Protein AF-A0A931SLK3-F1 (afdb_monomer_lite)

Foldseek 3Di:
DPPDDDFFEEEEEEFADDFLDDDQQAHVLQTHQQCQCNPVCVVVPPPGDGDHDWPVVSVVVCVPDPGHYDYHTHHHPVRLLCVLQVDAGQEYEYEDALRRLSRLVVSVVSCCVRHVNHDYHYDYNNVPDPPSVVD

Radius of gyration: 16.29 Å; chains: 1; bounding box: 44×26×53 Å

Structure (mmCIF, N/CA/C/O backbone):
data_AF-A0A931SLK3-F1
#
_entry.id   AF-A0A931SLK3-F1
#
loop_
_atom_site.group_PDB
_atom_site.id
_atom_site.type_symbol
_atom_site.label_atom_id
_atom_site.label_alt_id
_atom_site.label_comp_id
_atom_site.label_asym_id
_atom_site.label_entity_id
_atom_site.label_seq_id
_atom_site.pdbx_PDB_ins_code
_atom_site.Cartn_x
_atom_site.Cartn_y
_atom_site.Cartn_z
_atom_site.occupancy
_atom_site.B_iso_or_equiv
_atom_site.auth_seq_id
_atom_site.auth_comp_id
_atom_site.auth_asym_id
_atom_site.auth_atom_id
_atom_site.pdbx_PDB_model_num
ATOM 1 N N . MET A 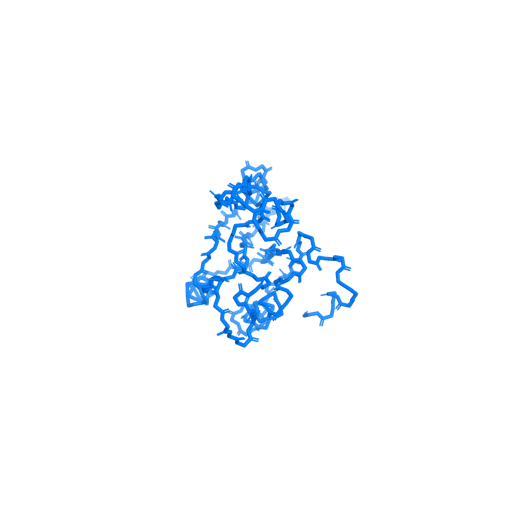1 1 ? -29.003 -13.888 26.289 1.00 44.59 1 MET A N 1
ATOM 2 C CA . MET A 1 1 ? -28.919 -12.611 25.549 1.00 44.59 1 MET A CA 1
ATOM 3 C C . MET A 1 1 ? -27.584 -12.607 24.811 1.00 44.59 1 MET A C 1
ATOM 5 O O . MET A 1 1 ? -26.558 -12.424 25.450 1.00 44.59 1 MET A O 1
ATOM 9 N N . MET A 1 2 ? -27.556 -12.950 23.519 1.00 50.75 2 MET A N 1
ATOM 10 C CA . MET A 1 2 ? -26.319 -12.870 22.728 1.00 50.75 2 MET A CA 1
ATOM 11 C C . MET A 1 2 ? -25.969 -11.390 22.562 1.00 50.75 2 MET A C 1
ATOM 13 O O . MET A 1 2 ? -26.717 -10.652 21.926 1.00 50.75 2 MET A O 1
ATOM 17 N N . GLY A 1 3 ? -24.890 -10.945 23.211 1.00 54.38 3 GLY A N 1
ATOM 18 C CA . GLY A 1 3 ? -24.393 -9.578 23.078 1.00 54.38 3 GLY A CA 1
ATOM 19 C C . GLY A 1 3 ? -24.082 -9.267 21.615 1.00 54.38 3 GLY A C 1
ATOM 20 O O . GLY A 1 3 ? -23.571 -10.122 20.891 1.00 54.38 3 GLY A O 1
ATOM 21 N N . ALA A 1 4 ? -24.421 -8.060 21.164 1.00 66.50 4 ALA A N 1
ATOM 22 C CA . ALA A 1 4 ? -24.140 -7.628 19.802 1.00 66.50 4 ALA A CA 1
ATOM 23 C C . ALA A 1 4 ? -22.632 -7.743 19.513 1.00 66.50 4 ALA A C 1
ATOM 25 O O . ALA A 1 4 ? -21.810 -7.130 20.196 1.00 66.50 4 ALA A O 1
ATOM 26 N N . VAL A 1 5 ? -22.260 -8.533 18.503 1.00 73.75 5 VAL A N 1
ATOM 27 C CA . VAL A 1 5 ? -20.864 -8.664 18.072 1.00 73.75 5 VAL A CA 1
ATOM 28 C C . VAL A 1 5 ? -20.424 -7.331 17.468 1.00 73.75 5 VAL A C 1
ATOM 30 O O . VAL A 1 5 ? -20.957 -6.896 16.443 1.00 73.75 5 VAL A O 1
ATOM 33 N N . ARG A 1 6 ? -19.454 -6.659 18.101 1.00 85.88 6 ARG A N 1
ATOM 34 C CA . ARG A 1 6 ? -18.869 -5.419 17.571 1.00 85.88 6 ARG A CA 1
ATOM 35 C C . ARG A 1 6 ? -18.206 -5.711 16.224 1.00 85.88 6 ARG A C 1
ATOM 37 O O . ARG A 1 6 ? -17.315 -6.556 16.139 1.00 85.88 6 ARG A O 1
ATOM 44 N N . LYS A 1 7 ? -18.604 -4.981 15.178 1.00 88.75 7 LYS A N 1
ATOM 45 C CA . LYS A 1 7 ? -17.933 -5.045 13.873 1.00 88.75 7 LYS A CA 1
ATOM 46 C C . LYS A 1 7 ? -16.542 -4.411 13.962 1.00 88.75 7 LYS A C 1
ATOM 48 O O . LYS A 1 7 ? -16.398 -3.317 1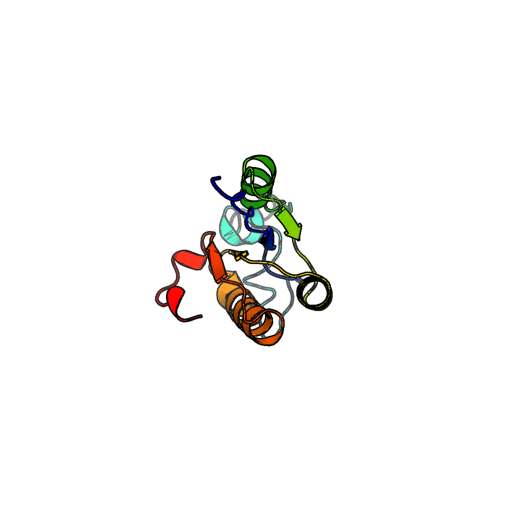4.507 1.00 88.75 7 LYS A O 1
ATOM 53 N N . GLN A 1 8 ? -15.547 -5.095 13.403 1.00 95.75 8 GLN A N 1
ATOM 54 C CA . GLN A 1 8 ? -14.168 -4.609 13.315 1.00 95.75 8 GLN A CA 1
ATOM 55 C C . GLN A 1 8 ? -14.100 -3.372 12.406 1.00 95.75 8 GLN A C 1
ATOM 57 O O . GLN A 1 8 ? -14.758 -3.343 11.366 1.00 95.75 8 GLN A O 1
ATOM 62 N N . ARG A 1 9 ? -13.318 -2.357 12.782 1.00 98.06 9 ARG A N 1
ATOM 63 C CA . ARG A 1 9 ? -13.054 -1.162 11.967 1.00 98.06 9 ARG A CA 1
ATOM 64 C C . ARG A 1 9 ? -11.789 -1.364 11.144 1.00 98.06 9 ARG A C 1
ATOM 66 O O . ARG A 1 9 ? -10.739 -1.683 11.702 1.00 98.06 9 ARG A O 1
ATOM 73 N N . VAL A 1 10 ? -11.874 -1.131 9.837 1.00 98.62 10 VAL A N 1
ATOM 74 C CA . VAL A 1 10 ? -10.789 -1.428 8.891 1.00 98.62 10 VAL A CA 1
ATOM 75 C C . VAL A 1 10 ? -10.279 -0.156 8.218 1.00 98.62 10 VAL A C 1
ATOM 77 O O . VAL A 1 10 ? -11.045 0.578 7.602 1.00 98.62 10 VAL A O 1
ATOM 80 N N . LEU A 1 11 ? -8.974 0.084 8.276 1.00 98.81 11 LEU A N 1
ATOM 81 C CA . LEU A 1 11 ? -8.301 1.043 7.405 1.00 98.81 11 LEU A CA 1
ATOM 82 C C . LEU A 1 11 ? -7.733 0.292 6.203 1.00 98.81 11 LEU A C 1
ATOM 84 O O . LEU A 1 11 ? -6.942 -0.627 6.377 1.00 98.81 11 LEU A O 1
ATOM 88 N N . LEU A 1 12 ? -8.108 0.684 4.992 1.00 98.81 12 LEU A N 1
ATOM 89 C CA . LEU A 1 12 ? -7.521 0.198 3.748 1.00 98.81 12 LEU A CA 1
ATOM 90 C C . LEU A 1 12 ? -6.669 1.313 3.153 1.00 98.81 12 LEU A C 1
ATOM 92 O O . LEU A 1 12 ? -7.133 2.441 3.012 1.00 98.81 12 LEU A O 1
ATOM 96 N N . THR A 1 13 ? -5.425 1.025 2.793 1.00 98.75 13 THR A N 1
ATOM 97 C CA . THR A 1 13 ? -4.521 2.031 2.235 1.00 98.75 13 THR A CA 1
ATOM 98 C C . THR A 1 13 ? -3.624 1.439 1.163 1.00 98.75 13 THR A C 1
ATOM 100 O O . THR A 1 13 ? -3.129 0.317 1.284 1.00 98.75 13 THR A O 1
ATOM 103 N N . SER A 1 14 ? -3.376 2.203 0.104 1.00 97.75 14 SER A N 1
ATOM 104 C CA . SER A 1 14 ? -2.207 1.944 -0.736 1.00 97.75 14 SER A CA 1
ATOM 105 C C . SER A 1 14 ? -0.950 2.440 -0.020 1.00 97.75 14 SER A C 1
ATOM 107 O O . SER A 1 14 ? -1.037 3.117 1.010 1.00 97.75 14 SER A O 1
ATOM 109 N N . VAL A 1 15 ? 0.227 2.187 -0.589 1.00 96.31 15 VAL A N 1
ATOM 110 C CA . VAL A 1 15 ? 1.450 2.822 -0.082 1.00 96.31 15 VAL A CA 1
ATOM 111 C C . VAL A 1 15 ? 1.431 4.346 -0.237 1.00 96.31 15 VAL A C 1
ATOM 113 O O . VAL A 1 15 ? 0.761 4.879 -1.129 1.00 96.31 15 VAL A O 1
ATOM 116 N N . PHE A 1 16 ? 2.180 5.047 0.620 1.00 96.38 16 PHE A N 1
ATOM 117 C CA . PHE A 1 16 ? 2.266 6.505 0.581 1.00 96.38 16 PHE A CA 1
ATOM 118 C C . PHE A 1 16 ? 3.050 7.040 -0.631 1.00 96.38 16 PHE A C 1
ATOM 120 O O . PHE A 1 16 ? 3.980 6.403 -1.130 1.00 96.38 16 PHE A O 1
ATOM 127 N N . GLY A 1 17 ? 2.718 8.251 -1.076 1.00 92.88 17 GLY A N 1
ATOM 128 C CA . GLY A 1 17 ? 3.554 9.079 -1.952 1.00 92.88 17 GLY A CA 1
ATOM 129 C C . GLY A 1 17 ? 4.582 9.918 -1.169 1.00 92.88 17 GLY A C 1
ATOM 130 O O . GLY A 1 17 ? 4.522 9.960 0.060 1.00 92.88 17 GLY A O 1
ATOM 131 N N . PRO A 1 18 ? 5.504 10.627 -1.844 1.00 91.38 18 PRO A N 1
ATOM 132 C CA . PRO A 1 18 ? 5.567 10.854 -3.290 1.00 91.38 18 PRO A CA 1
ATOM 133 C C . PRO A 1 18 ? 6.074 9.639 -4.076 1.00 91.38 18 PRO A C 1
ATOM 135 O O . PRO A 1 18 ? 6.716 8.749 -3.528 1.00 91.38 18 PRO A O 1
ATOM 138 N N . PHE A 1 19 ? 5.769 9.593 -5.369 1.00 89.31 19 PHE A N 1
ATOM 139 C CA . PHE A 1 19 ? 6.225 8.561 -6.307 1.00 89.31 19 PHE A CA 1
ATOM 140 C C . PHE A 1 19 ? 7.126 9.188 -7.369 1.00 89.31 19 PHE A C 1
ATOM 142 O O . PHE A 1 19 ? 7.059 10.395 -7.593 1.00 89.31 19 PHE A O 1
ATOM 149 N N . GLY A 1 20 ? 7.957 8.388 -8.036 1.00 87.31 20 GLY A N 1
ATOM 150 C CA . GLY A 1 20 ? 8.885 8.916 -9.040 1.00 87.31 20 GLY A CA 1
ATOM 151 C C . GLY A 1 20 ? 9.981 9.814 -8.445 1.00 87.31 20 GLY A C 1
ATOM 152 O O . GLY A 1 20 ? 10.484 10.704 -9.130 1.00 87.31 20 GLY A O 1
ATOM 153 N N . ARG A 1 21 ? 10.341 9.592 -7.175 1.00 87.00 21 ARG A N 1
ATOM 154 C CA . ARG A 1 21 ? 11.375 10.325 -6.438 1.00 87.00 21 ARG A CA 1
ATOM 155 C C . ARG A 1 21 ? 12.384 9.339 -5.854 1.00 87.00 21 ARG A C 1
ATOM 157 O O . ARG A 1 21 ? 11.990 8.252 -5.440 1.00 87.00 21 ARG A O 1
ATOM 164 N N . ASP A 1 22 ? 13.655 9.728 -5.840 1.00 89.06 22 ASP A N 1
ATOM 165 C CA . ASP A 1 22 ? 14.680 9.034 -5.063 1.00 89.06 22 ASP A CA 1
ATOM 166 C C . ASP A 1 22 ? 14.589 9.482 -3.598 1.00 89.06 22 ASP A C 1
ATOM 168 O O . ASP A 1 22 ? 14.701 10.674 -3.288 1.00 89.06 22 ASP A O 1
ATOM 172 N N . ASP A 1 23 ? 14.297 8.529 -2.715 1.00 88.31 23 ASP A N 1
ATOM 173 C CA . ASP A 1 23 ? 14.170 8.712 -1.272 1.00 88.31 23 ASP A CA 1
ATOM 174 C C . ASP A 1 23 ? 14.558 7.424 -0.516 1.00 88.31 23 ASP A C 1
ATOM 176 O O . ASP A 1 23 ? 15.017 6.446 -1.104 1.00 88.31 23 ASP A O 1
ATOM 180 N N . GLU A 1 24 ? 14.402 7.419 0.808 1.00 89.19 24 GLU A N 1
ATOM 181 C CA . GLU A 1 24 ? 14.727 6.265 1.661 1.00 89.19 24 GLU A CA 1
ATOM 182 C C . GLU A 1 24 ? 13.883 5.012 1.339 1.00 89.19 24 GLU A C 1
ATOM 184 O O . GLU A 1 24 ? 14.273 3.883 1.646 1.00 89.19 24 GLU A O 1
ATOM 189 N N . PHE A 1 25 ? 12.720 5.189 0.710 1.00 88.19 25 PHE A N 1
ATOM 190 C CA . PHE A 1 25 ? 11.711 4.147 0.532 1.00 88.19 25 PHE A CA 1
ATOM 191 C C . PHE A 1 25 ? 11.523 3.723 -0.929 1.00 88.19 25 PHE A C 1
ATOM 193 O O . PHE A 1 25 ? 10.723 2.821 -1.206 1.00 88.19 25 PHE A O 1
ATOM 200 N N . GLY A 1 26 ? 12.235 4.342 -1.871 1.00 82.81 26 GLY A N 1
ATOM 201 C CA . GLY A 1 26 ? 12.176 3.999 -3.282 1.00 82.81 26 GLY A CA 1
ATOM 202 C C . GLY A 1 26 ? 13.048 4.875 -4.175 1.00 82.81 26 GLY A C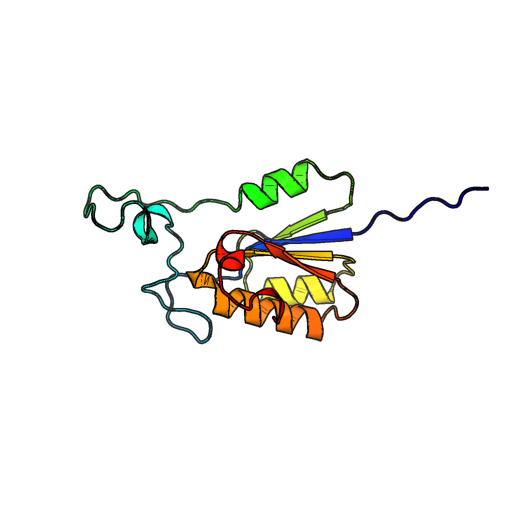 1
ATOM 203 O O . GLY A 1 26 ? 13.738 5.789 -3.739 1.00 82.81 26 GLY A O 1
ATOM 204 N N . SER A 1 27 ? 12.998 4.570 -5.470 1.00 82.56 27 SER A N 1
ATOM 205 C CA . SER A 1 27 ? 13.680 5.341 -6.506 1.00 82.56 27 SER A CA 1
ATOM 206 C C . SER A 1 27 ? 12.701 5.811 -7.572 1.00 82.56 27 SER A C 1
ATOM 208 O O . SER A 1 27 ? 11.706 5.138 -7.877 1.00 82.56 27 SER A O 1
ATOM 210 N N . ARG A 1 28 ? 13.043 6.935 -8.208 1.00 80.94 28 ARG A N 1
ATOM 211 C CA . ARG A 1 28 ? 12.368 7.456 -9.394 1.00 80.94 28 ARG A CA 1
ATOM 212 C C . ARG A 1 28 ? 12.269 6.424 -10.514 1.00 80.94 28 ARG A C 1
ATOM 214 O O . ARG A 1 28 ? 11.265 6.411 -11.221 1.00 80.94 28 ARG A O 1
ATOM 221 N N . ALA A 1 29 ? 13.275 5.563 -10.661 1.00 79.44 29 ALA A N 1
ATOM 222 C CA . ALA A 1 29 ? 13.342 4.595 -11.749 1.00 79.44 29 ALA A CA 1
ATOM 223 C C . ALA A 1 29 ? 12.397 3.398 -11.567 1.00 79.44 29 ALA A C 1
ATOM 225 O O . ALA A 1 29 ? 11.918 2.853 -12.556 1.00 79.44 29 ALA A O 1
ATOM 226 N N . ILE A 1 30 ? 12.146 2.977 -10.323 1.00 79.19 30 ILE A N 1
ATOM 227 C CA . ILE A 1 30 ? 11.424 1.724 -10.035 1.00 79.19 30 ILE A CA 1
ATOM 228 C C . ILE A 1 30 ? 10.008 1.956 -9.510 1.00 79.19 30 ILE A C 1
ATOM 230 O O . ILE A 1 30 ? 9.168 1.065 -9.613 1.00 79.19 30 ILE A O 1
ATOM 234 N N . ASN A 1 31 ? 9.728 3.140 -8.956 1.00 82.75 31 ASN A N 1
ATOM 235 C CA . ASN A 1 31 ? 8.440 3.475 -8.355 1.00 82.75 31 ASN A CA 1
ATOM 236 C C . ASN A 1 31 ? 7.759 4.742 -8.933 1.00 82.75 31 ASN A C 1
ATOM 238 O O . ASN A 1 31 ? 7.297 5.587 -8.156 1.00 82.75 31 ASN A O 1
ATOM 242 N N . PRO A 1 32 ? 7.694 4.947 -10.265 1.00 84.69 32 PRO A N 1
ATOM 243 C CA . PRO A 1 32 ? 6.790 5.935 -10.849 1.00 84.69 32 PRO A CA 1
ATOM 244 C C . PRO A 1 32 ? 5.328 5.472 -10.731 1.00 84.69 32 PRO A C 1
ATOM 246 O O . PRO A 1 32 ? 5.041 4.275 -10.705 1.00 84.69 32 PRO A O 1
ATOM 249 N N . MET A 1 33 ? 4.384 6.422 -10.695 1.00 86.00 33 MET A N 1
ATOM 250 C CA . MET A 1 33 ? 2.955 6.091 -10.549 1.00 86.00 33 MET A CA 1
ATOM 251 C C . MET A 1 33 ? 2.326 5.406 -11.762 1.00 86.00 33 MET A C 1
ATOM 253 O O . MET A 1 33 ? 1.250 4.814 -11.672 1.00 86.00 33 MET A O 1
ATOM 257 N N . GLU A 1 34 ? 2.988 5.485 -12.906 1.00 87.94 34 GLU A N 1
ATOM 258 C CA . GLU A 1 34 ? 2.453 5.027 -14.175 1.00 87.94 34 GLU A CA 1
ATOM 259 C C . GLU A 1 34 ? 2.779 3.549 -14.389 1.00 87.94 34 GLU A C 1
ATOM 261 O O . GLU A 1 34 ? 3.739 3.222 -15.076 1.00 87.94 34 GLU A O 1
ATOM 266 N N . LEU A 1 35 ? 1.993 2.645 -13.790 1.00 85.62 35 LEU A N 1
ATOM 267 C CA . LEU A 1 35 ? 2.239 1.193 -13.815 1.00 85.62 35 LEU A CA 1
ATOM 268 C C . LEU A 1 35 ? 2.527 0.642 -15.221 1.00 85.62 35 LEU A C 1
ATOM 270 O O . LEU A 1 35 ? 3.478 -0.122 -15.388 1.00 85.62 35 LEU A O 1
ATOM 274 N N . TYR A 1 36 ? 1.735 1.033 -16.229 1.00 87.50 36 TYR A N 1
ATOM 275 C CA . TYR A 1 36 ? 1.962 0.582 -17.604 1.00 87.50 36 TYR A CA 1
ATOM 276 C C . TYR A 1 36 ? 3.342 1.015 -18.091 1.00 87.50 36 TYR A C 1
ATOM 278 O O . TYR A 1 36 ? 4.148 0.171 -18.471 1.00 87.50 36 TYR A O 1
ATOM 286 N N . HIS A 1 37 ? 3.664 2.301 -17.969 1.00 87.75 37 HIS A N 1
ATOM 287 C CA . HIS A 1 37 ? 4.975 2.817 -18.342 1.00 87.75 37 HIS A CA 1
ATOM 288 C C . HIS A 1 37 ? 6.127 2.241 -17.510 1.00 87.75 37 HIS A C 1
ATOM 290 O O . HIS A 1 37 ? 7.232 2.068 -18.015 1.00 87.75 37 HIS A O 1
ATOM 296 N N . ASN A 1 38 ? 5.868 1.895 -16.253 1.00 84.56 38 ASN A N 1
ATOM 297 C CA . ASN A 1 38 ? 6.864 1.335 -15.353 1.00 84.56 38 ASN A CA 1
ATOM 298 C C . ASN A 1 38 ? 7.184 -0.135 -15.658 1.00 84.56 38 ASN A C 1
ATOM 300 O O . ASN A 1 38 ? 8.326 -0.562 -15.503 1.00 84.56 38 ASN A O 1
ATOM 304 N N . GLN A 1 39 ? 6.178 -0.933 -16.033 1.00 82.88 39 GLN A N 1
ATOM 305 C CA . GLN A 1 39 ? 6.289 -2.398 -16.017 1.00 82.88 39 GLN A CA 1
ATOM 306 C C . GLN A 1 39 ? 5.752 -3.064 -17.281 1.00 82.88 39 GLN A C 1
ATOM 308 O O . GLN A 1 39 ? 6.456 -3.857 -17.894 1.00 82.88 39 GLN A O 1
ATOM 313 N N . VAL A 1 40 ? 4.526 -2.746 -17.690 1.00 87.62 40 VAL A N 1
ATOM 314 C CA . VAL A 1 40 ? 3.816 -3.521 -18.723 1.00 87.62 40 VAL A CA 1
ATOM 315 C C . VAL A 1 40 ? 4.226 -3.110 -20.139 1.00 87.62 40 VAL A C 1
ATOM 317 O O . VAL A 1 40 ? 4.483 -3.953 -20.989 1.00 87.62 40 VAL A O 1
ATOM 320 N N . THR A 1 41 ? 4.305 -1.805 -20.399 1.00 90.69 41 THR A N 1
ATOM 321 C CA . THR A 1 41 ? 4.608 -1.213 -21.711 1.00 90.69 41 THR A CA 1
ATOM 322 C C . THR A 1 41 ? 5.921 -0.431 -21.705 1.00 90.69 41 THR A C 1
ATOM 324 O O . THR A 1 41 ? 6.169 0.357 -22.614 1.00 90.69 41 THR A O 1
ATOM 327 N N . ARG A 1 42 ? 6.787 -0.639 -20.702 1.00 86.50 42 ARG A N 1
ATOM 328 C CA . ARG A 1 42 ? 8.039 0.117 -20.503 1.00 86.50 42 ARG A CA 1
ATOM 329 C C . ARG A 1 42 ? 8.920 0.199 -21.754 1.00 86.50 42 ARG A C 1
ATOM 331 O O . ARG A 1 42 ? 9.483 1.250 -22.040 1.00 86.50 42 ARG A O 1
ATOM 338 N N . ALA A 1 43 ? 9.033 -0.899 -22.500 1.00 90.75 43 ALA A N 1
ATOM 339 C CA . ALA A 1 43 ? 9.880 -0.994 -23.692 1.00 90.75 43 ALA A CA 1
ATOM 340 C C . ALA A 1 43 ? 9.216 -0.470 -24.982 1.00 90.75 43 ALA A C 1
ATOM 342 O O . ALA A 1 43 ? 9.833 -0.507 -26.039 1.00 90.75 43 ALA A O 1
ATOM 343 N N . GLN A 1 44 ? 7.977 0.029 -24.913 1.00 92.56 44 GLN A N 1
ATOM 344 C CA . GLN A 1 44 ? 7.201 0.448 -26.089 1.00 92.56 44 GLN A CA 1
ATOM 345 C C . GLN A 1 44 ? 7.462 1.908 -26.508 1.00 92.56 44 GLN A C 1
ATOM 347 O O . GLN A 1 44 ? 6.803 2.429 -27.407 1.00 92.56 44 GLN A O 1
ATOM 352 N N . GLY A 1 45 ? 8.406 2.595 -25.851 1.00 88.44 45 GLY A N 1
ATOM 353 C CA . GLY A 1 45 ? 8.788 3.972 -26.170 1.00 88.44 45 GLY A CA 1
ATOM 354 C C . GLY A 1 45 ? 7.577 4.923 -26.198 1.00 88.44 45 GLY A C 1
ATOM 355 O O . GLY A 1 45 ? 6.841 4.973 -25.207 1.00 88.44 45 GLY A O 1
ATOM 356 N N . PRO A 1 46 ? 7.336 5.663 -27.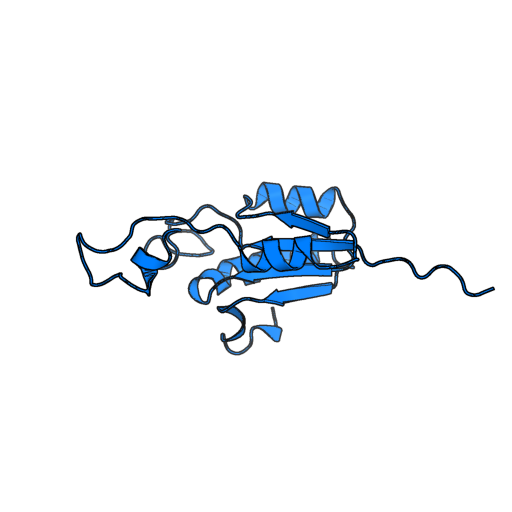300 1.00 91.19 46 PRO A N 1
ATOM 357 C CA . PRO A 1 46 ? 6.213 6.599 -27.406 1.00 91.19 46 PRO A CA 1
ATOM 358 C C . PRO A 1 46 ? 4.833 5.921 -27.374 1.00 91.19 46 PRO A C 1
ATOM 360 O O . PRO A 1 46 ? 3.847 6.582 -27.070 1.00 91.19 46 PRO A O 1
ATOM 363 N N . PHE A 1 47 ? 4.751 4.611 -27.634 1.00 93.31 47 PHE A N 1
ATOM 364 C CA . PHE A 1 47 ? 3.502 3.844 -27.557 1.00 93.31 47 PHE A CA 1
ATOM 365 C C . PHE A 1 47 ? 3.195 3.337 -26.143 1.00 93.31 47 PHE A C 1
ATOM 367 O O . PHE A 1 47 ? 2.168 2.701 -25.910 1.00 93.31 47 PHE A O 1
ATOM 374 N N . SER A 1 48 ? 4.073 3.605 -25.173 1.00 92.75 48 SER A N 1
ATOM 375 C CA . SER A 1 48 ? 3.804 3.269 -23.782 1.00 92.75 48 SER A CA 1
ATOM 376 C C . SER A 1 48 ? 2.682 4.141 -23.225 1.00 92.75 48 SER A C 1
ATOM 378 O O . SER A 1 48 ? 2.825 5.358 -23.128 1.00 92.75 48 SER A O 1
ATOM 380 N N . MET A 1 49 ? 1.610 3.513 -22.742 1.00 89.38 49 MET A N 1
ATOM 381 C CA . MET A 1 49 ? 0.508 4.236 -22.112 1.00 89.38 49 MET A CA 1
ATOM 382 C C . MET A 1 49 ? 0.962 4.976 -20.848 1.00 89.38 49 MET A C 1
ATOM 384 O O . MET A 1 49 ? 1.652 4.416 -19.989 1.00 89.38 49 MET A O 1
ATOM 388 N N . ARG A 1 50 ? 0.544 6.241 -20.742 1.00 88.75 50 ARG A N 1
ATOM 389 C CA . ARG A 1 50 ? 0.875 7.171 -19.657 1.00 88.75 50 ARG A CA 1
ATOM 390 C C . ARG A 1 50 ? -0.384 7.470 -18.856 1.00 88.75 50 ARG A C 1
ATOM 392 O O . ARG A 1 50 ? -1.242 8.223 -19.304 1.00 88.75 50 ARG A O 1
ATOM 399 N N . MET A 1 51 ? -0.548 6.798 -17.721 1.00 87.62 51 MET A N 1
ATOM 400 C CA . MET A 1 51 ? -1.725 6.956 -16.865 1.00 87.62 51 MET A CA 1
ATOM 401 C C . MET A 1 51 ? -1.462 6.458 -15.447 1.00 87.62 51 MET A C 1
ATOM 403 O O . MET A 1 51 ? -0.667 5.540 -15.232 1.00 87.62 51 MET A O 1
ATOM 407 N N . ASN A 1 52 ? -2.187 7.021 -14.486 1.00 86.62 52 ASN A N 1
ATOM 408 C CA . ASN A 1 52 ? -2.255 6.540 -13.115 1.00 86.62 52 ASN A CA 1
ATOM 409 C C . ASN A 1 52 ? -3.533 5.721 -12.893 1.00 86.62 52 ASN A C 1
ATOM 411 O O . ASN A 1 52 ? -4.606 6.059 -13.386 1.00 86.62 52 ASN A O 1
ATOM 415 N N . HIS A 1 53 ? -3.422 4.659 -12.100 1.00 86.44 53 HIS A N 1
ATOM 416 C CA . HIS A 1 53 ? -4.574 3.864 -11.686 1.00 86.44 53 HIS A CA 1
ATOM 417 C C . HIS A 1 53 ? -4.829 4.103 -10.213 1.00 86.44 53 HIS A C 1
ATOM 419 O O . HIS A 1 53 ? -3.895 4.085 -9.415 1.00 86.44 53 HIS A O 1
ATOM 425 N N . ARG A 1 54 ? -6.101 4.285 -9.863 1.00 90.56 54 ARG A N 1
ATOM 426 C CA . ARG A 1 54 ? -6.560 4.190 -8.478 1.00 90.56 54 ARG A CA 1
ATOM 427 C C . ARG A 1 54 ? -6.304 2.783 -7.948 1.00 90.56 54 ARG A C 1
ATOM 429 O O . ARG A 1 54 ? -6.193 1.830 -8.725 1.00 90.56 54 ARG A O 1
ATOM 436 N N . SER A 1 55 ? -6.272 2.629 -6.629 1.00 92.69 55 SER A N 1
ATOM 437 C CA . SER A 1 55 ? -6.186 1.310 -5.997 1.00 92.69 55 SER A CA 1
ATOM 438 C C . SER A 1 55 ? -7.518 0.555 -6.089 1.00 92.69 55 SER A C 1
ATOM 440 O O . SER A 1 55 ? -8.178 0.311 -5.081 1.00 92.69 55 SER A O 1
ATOM 442 N N . TRP A 1 56 ? -7.923 0.174 -7.305 1.00 93.19 56 TRP A N 1
ATOM 443 C CA . TRP A 1 56 ? -9.223 -0.440 -7.600 1.00 93.19 56 TRP A CA 1
ATOM 444 C C . TRP A 1 56 ? -9.521 -1.669 -6.741 1.00 93.19 56 TRP A C 1
ATOM 446 O O . TRP A 1 56 ? -10.643 -1.818 -6.271 1.00 93.19 56 TRP A O 1
ATOM 456 N N . GLY A 1 57 ? -8.517 -2.509 -6.467 1.00 94.56 57 GLY A N 1
ATOM 457 C CA . GLY A 1 57 ? -8.680 -3.662 -5.576 1.00 94.56 57 GLY A CA 1
ATOM 458 C C . GLY A 1 57 ? -9.094 -3.263 -4.155 1.00 94.56 57 GLY A C 1
ATOM 459 O O . GLY A 1 57 ? -9.998 -3.866 -3.586 1.00 94.56 57 GLY A O 1
ATOM 460 N N . LEU A 1 58 ? -8.504 -2.197 -3.603 1.00 97.56 58 LEU A N 1
ATOM 461 C CA . LEU A 1 58 ? -8.898 -1.673 -2.292 1.00 97.56 58 LEU A CA 1
ATOM 462 C C . LEU A 1 58 ? -10.282 -1.024 -2.329 1.00 97.56 58 LEU A C 1
ATOM 464 O O . LEU A 1 58 ? -11.054 -1.203 -1.392 1.00 97.56 58 LEU A O 1
ATOM 468 N N . MET A 1 59 ? -10.611 -0.302 -3.405 1.00 97.50 59 MET A N 1
ATOM 469 C CA . MET A 1 59 ? -11.942 0.287 -3.594 1.00 97.50 59 MET A CA 1
ATOM 470 C C . MET A 1 59 ? -13.028 -0.789 -3.668 1.00 97.50 59 MET A C 1
ATOM 472 O O . MET A 1 59 ? -14.081 -0.639 -3.053 1.00 97.50 59 MET A O 1
ATOM 476 N N . LEU A 1 60 ? -12.756 -1.891 -4.372 1.00 97.62 60 LEU A N 1
ATOM 477 C CA . LEU A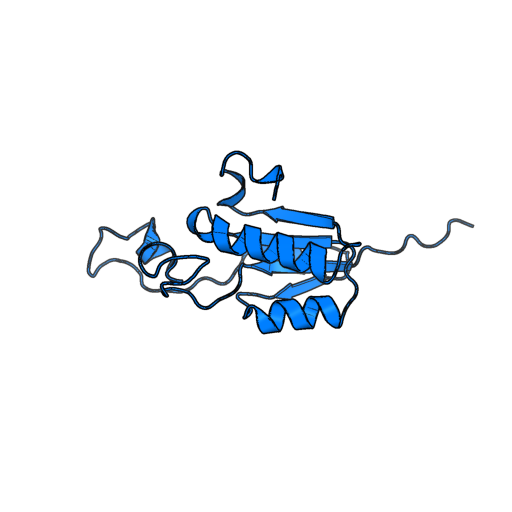 1 60 ? -13.669 -3.022 -4.465 1.00 97.62 60 LEU A CA 1
ATOM 478 C C . LEU A 1 60 ? -13.887 -3.660 -3.090 1.00 97.62 60 LEU A C 1
ATOM 480 O O . LEU A 1 60 ? -15.031 -3.867 -2.703 1.00 97.62 60 LEU A O 1
ATOM 484 N N . ILE A 1 61 ? -12.821 -3.910 -2.321 1.00 97.69 61 ILE A N 1
ATOM 485 C CA . ILE A 1 61 ? -12.947 -4.444 -0.955 1.00 97.69 61 ILE A CA 1
ATOM 486 C C . ILE A 1 61 ? -13.752 -3.476 -0.080 1.00 97.69 61 ILE A C 1
ATOM 488 O O . ILE A 1 61 ? -14.715 -3.894 0.555 1.00 97.69 61 ILE A O 1
ATOM 492 N N . HIS A 1 62 ? -13.407 -2.185 -0.086 1.00 97.81 62 HIS A N 1
ATOM 493 C CA . HIS A 1 62 ? -14.098 -1.150 0.686 1.00 97.81 62 HIS A CA 1
ATOM 494 C C . HIS A 1 62 ? -15.612 -1.136 0.424 1.00 97.81 62 HIS A C 1
ATOM 496 O O . HIS A 1 62 ? -16.394 -1.089 1.370 1.00 97.81 62 HIS A O 1
ATOM 502 N N . ALA A 1 63 ? -16.024 -1.237 -0.843 1.00 97.62 63 ALA A N 1
ATOM 503 C CA . ALA A 1 63 ? -17.431 -1.219 -1.235 1.00 97.62 63 ALA A CA 1
ATOM 504 C C . ALA A 1 63 ? -18.197 -2.518 -0.911 1.00 97.62 63 ALA A C 1
ATOM 506 O O . ALA A 1 63 ? -19.424 -2.512 -0.940 1.00 97.62 63 ALA A O 1
ATOM 507 N N . ASN A 1 64 ? -17.502 -3.628 -0.628 1.00 97.81 64 ASN A N 1
ATOM 508 C CA . ASN A 1 64 ? -18.113 -4.960 -0.537 1.00 97.81 64 ASN A CA 1
ATOM 509 C C . ASN A 1 64 ? -17.988 -5.630 0.841 1.00 97.81 64 ASN A C 1
ATOM 511 O O . ASN A 1 64 ? -18.491 -6.738 1.022 1.00 97.81 64 ASN A O 1
ATOM 515 N N . ILE A 1 65 ? -17.357 -4.990 1.830 1.00 96.50 65 ILE A N 1
ATOM 516 C CA . ILE A 1 65 ? -17.303 -5.524 3.199 1.00 96.50 65 ILE A CA 1
ATOM 517 C C . ILE A 1 65 ? -18.357 -4.878 4.097 1.00 96.50 65 ILE A C 1
ATOM 519 O O . ILE A 1 65 ? -18.569 -3.671 4.088 1.00 96.50 65 ILE A O 1
ATOM 523 N N . SER A 1 66 ? -18.998 -5.683 4.947 1.00 96.38 66 SER A N 1
ATOM 524 C CA . SER A 1 66 ? -19.990 -5.184 5.913 1.00 96.38 66 SER A CA 1
ATOM 525 C C . SER A 1 66 ? -19.375 -4.494 7.138 1.00 96.38 66 SER A C 1
ATOM 527 O O . SER A 1 66 ? -20.117 -3.977 7.982 1.00 96.38 66 SER A O 1
ATOM 529 N N . ALA A 1 67 ? -18.049 -4.568 7.280 1.00 96.62 67 ALA A N 1
ATOM 530 C CA . ALA A 1 67 ? -17.272 -3.914 8.323 1.00 96.62 67 ALA A CA 1
ATOM 531 C C . ALA A 1 67 ? -17.115 -2.414 8.010 1.00 96.62 67 ALA A C 1
ATOM 533 O O . ALA A 1 67 ? -16.818 -2.074 6.862 1.00 96.62 67 ALA A O 1
ATOM 534 N N . PRO A 1 68 ? -17.271 -1.507 8.995 1.00 97.69 68 PRO A N 1
ATOM 535 C CA . PRO A 1 68 ? -16.956 -0.096 8.799 1.00 97.69 68 PRO A CA 1
ATOM 536 C C . PRO A 1 68 ? -15.515 0.059 8.314 1.00 97.69 68 PRO A C 1
ATOM 538 O O . PRO A 1 68 ? -14.589 -0.453 8.951 1.00 97.69 68 PRO A O 1
ATOM 541 N N . SER A 1 69 ? -15.322 0.754 7.195 1.00 98.06 69 SER A N 1
ATOM 542 C CA . SER A 1 69 ? -13.996 0.904 6.611 1.00 98.06 69 SER A CA 1
ATOM 543 C C . SER A 1 69 ? -13.725 2.296 6.057 1.00 98.06 69 SER A C 1
ATOM 545 O O . SER A 1 69 ? -14.635 2.988 5.607 1.00 98.06 69 SER A O 1
ATOM 547 N N . THR A 1 70 ? -12.452 2.681 6.099 1.00 98.56 70 THR A N 1
ATOM 548 C CA . THR A 1 70 ? -11.912 3.924 5.536 1.00 98.56 70 THR A CA 1
ATOM 549 C C . THR A 1 70 ? -10.901 3.565 4.456 1.00 98.56 70 THR A C 1
ATOM 551 O O . THR A 1 70 ? -10.102 2.650 4.653 1.00 98.56 70 THR A O 1
ATOM 554 N N . LEU A 1 71 ? -10.896 4.292 3.336 1.00 98.44 71 LEU A N 1
ATOM 555 C CA . LEU A 1 71 ? -9.916 4.121 2.263 1.00 98.44 71 LEU A CA 1
ATOM 556 C C . LEU A 1 71 ? -8.988 5.338 2.144 1.00 98.44 71 LEU A C 1
ATOM 558 O O . LEU A 1 71 ? -9.434 6.457 1.885 1.00 98.44 71 LEU A O 1
ATOM 562 N N . LEU A 1 72 ? -7.681 5.102 2.244 1.00 98.31 72 LEU A N 1
ATOM 563 C CA . LEU A 1 72 ? -6.633 6.056 1.894 1.00 98.31 72 LEU A CA 1
ATOM 564 C C . LEU A 1 72 ? -5.927 5.625 0.604 1.00 98.31 72 LEU A C 1
ATOM 566 O O . LEU A 1 72 ? -4.986 4.836 0.610 1.00 98.31 72 LEU A O 1
ATOM 570 N N . ASP A 1 73 ? -6.374 6.172 -0.520 1.00 96.25 73 ASP A N 1
ATOM 571 C CA . ASP A 1 73 ? -5.703 5.981 -1.806 1.00 96.25 73 ASP A CA 1
ATOM 572 C C . ASP A 1 73 ? -4.563 6.999 -1.971 1.00 96.25 73 ASP A C 1
ATOM 574 O O . ASP A 1 73 ? -4.776 8.210 -1.857 1.00 96.25 73 ASP A O 1
ATOM 578 N N . PHE A 1 74 ? -3.353 6.485 -2.182 1.00 95.31 74 PHE A N 1
ATOM 579 C CA . PHE A 1 74 ? -2.077 7.194 -2.330 1.00 95.31 74 PHE A CA 1
ATOM 580 C C . PHE A 1 74 ? -1.875 8.364 -1.346 1.00 95.31 74 PHE A C 1
ATOM 582 O O . PHE A 1 74 ? -1.649 9.500 -1.775 1.00 95.31 74 PHE A O 1
ATOM 589 N N . PRO A 1 75 ? -1.960 8.134 -0.018 1.00 97.69 75 PRO A N 1
ATOM 590 C CA . PRO A 1 75 ? -1.807 9.206 0.963 1.00 97.69 75 PRO A CA 1
ATOM 591 C C . PRO A 1 75 ? -0.370 9.747 0.980 1.00 97.69 75 PRO A C 1
ATOM 593 O O . PRO A 1 75 ? 0.562 9.084 0.532 1.00 97.69 75 PRO A O 1
ATOM 596 N N . THR A 1 76 ? -0.149 10.928 1.560 1.00 97.38 76 THR A N 1
ATOM 597 C CA . THR A 1 76 ? 1.204 11.269 2.032 1.00 97.38 76 THR A CA 1
ATOM 598 C C . THR A 1 76 ? 1.503 10.500 3.318 1.00 97.38 76 THR A C 1
ATOM 600 O O . THR A 1 76 ? 0.579 10.077 4.025 1.00 97.38 76 THR A O 1
ATOM 603 N N . ARG A 1 77 ? 2.786 10.349 3.658 1.00 97.44 77 ARG A N 1
ATOM 604 C CA . ARG A 1 77 ? 3.202 9.715 4.917 1.00 97.44 77 ARG A CA 1
ATOM 605 C C . ARG A 1 77 ? 2.593 10.423 6.132 1.00 97.44 77 ARG A C 1
ATOM 607 O O . ARG A 1 77 ? 2.087 9.769 7.036 1.00 97.44 77 ARG A O 1
ATOM 614 N N . GLU A 1 78 ? 2.544 11.752 6.118 1.00 98.31 78 GLU A N 1
ATOM 615 C CA . GLU A 1 78 ? 1.973 12.563 7.198 1.00 98.31 78 GLU A CA 1
ATOM 616 C C . GLU A 1 78 ? 0.457 12.382 7.296 1.00 98.31 78 GLU A C 1
ATOM 618 O O . GLU A 1 78 ? -0.080 12.322 8.398 1.00 98.31 78 GLU A O 1
ATOM 623 N N . ARG A 1 79 ? -0.249 12.272 6.160 1.00 98.56 79 ARG A N 1
ATOM 624 C CA . ARG A 1 79 ? -1.690 11.982 6.157 1.00 98.56 79 ARG A CA 1
ATOM 625 C C . ARG A 1 79 ? -1.970 10.605 6.755 1.00 98.56 79 ARG A C 1
ATOM 627 O O . ARG A 1 79 ? -2.904 10.485 7.536 1.00 98.56 79 ARG A O 1
ATOM 634 N N . PHE A 1 80 ? -1.161 9.602 6.416 1.00 98.75 80 PHE A N 1
ATOM 635 C CA . PHE A 1 80 ? -1.285 8.259 6.980 1.00 98.75 80 PHE A CA 1
ATOM 636 C C . PHE A 1 80 ? -1.051 8.247 8.497 1.00 98.75 80 PHE A C 1
ATOM 638 O O . PHE A 1 80 ? -1.858 7.687 9.231 1.00 98.75 80 PHE A O 1
ATOM 645 N N . ILE A 1 81 ? -0.005 8.925 8.983 1.00 98.75 81 ILE A N 1
ATOM 646 C CA . ILE A 1 81 ? 0.271 9.038 10.425 1.00 98.75 81 ILE A CA 1
ATOM 647 C C . ILE A 1 81 ? -0.880 9.739 11.152 1.00 98.75 81 ILE A C 1
ATOM 649 O O . ILE A 1 81 ? -1.358 9.226 12.160 1.00 98.75 81 ILE A O 1
ATOM 653 N N . ARG A 1 82 ? -1.363 10.873 10.624 1.00 98.75 82 ARG A N 1
ATOM 654 C CA . ARG A 1 82 ? -2.505 11.584 11.220 1.00 98.75 82 ARG A CA 1
ATOM 655 C C . ARG A 1 82 ? -3.742 10.695 11.304 1.00 98.75 82 ARG A C 1
ATOM 657 O O . ARG A 1 82 ? -4.384 10.668 12.343 1.00 98.75 82 ARG A O 1
ATOM 664 N N . GLU A 1 83 ? -4.040 9.937 10.251 1.00 98.75 83 GLU A N 1
ATOM 665 C CA . GLU A 1 83 ? -5.168 9.001 10.241 1.00 98.75 83 GLU A CA 1
ATOM 666 C C . GLU A 1 83 ? -5.065 7.957 11.363 1.00 98.75 83 GLU A C 1
ATOM 668 O O . GLU A 1 83 ? -6.036 7.739 12.085 1.00 98.75 83 GLU A O 1
ATOM 673 N N . LEU A 1 84 ? -3.884 7.350 11.534 1.00 98.69 84 LEU A N 1
ATOM 674 C CA . LEU A 1 84 ? -3.628 6.362 12.588 1.00 98.69 84 LEU A CA 1
ATOM 675 C C . LEU A 1 84 ? -3.729 6.958 13.998 1.00 98.69 84 LEU A C 1
ATOM 677 O O . LEU A 1 84 ? -4.148 6.269 14.919 1.00 98.69 84 LEU A O 1
ATOM 681 N N . GLN A 1 85 ? -3.339 8.221 14.180 1.00 98.38 85 GLN A N 1
ATOM 682 C CA . GLN A 1 85 ? -3.391 8.895 15.480 1.00 98.38 85 GLN A CA 1
ATOM 683 C C . GLN A 1 85 ? -4.797 9.388 15.838 1.00 98.38 85 GLN A C 1
ATOM 685 O O . GLN A 1 85 ? -5.153 9.438 17.012 1.00 98.38 85 GLN A O 1
ATOM 690 N N . SER A 1 86 ? -5.586 9.794 14.842 1.00 98.38 86 SER A N 1
ATOM 691 C CA . SER A 1 86 ? -6.921 10.361 15.054 1.00 98.38 86 SER A CA 1
ATOM 692 C C . SER A 1 86 ? -8.016 9.306 15.204 1.00 98.38 86 SER A C 1
ATOM 694 O O . SER A 1 86 ? -9.080 9.613 15.741 1.00 98.38 86 SER A O 1
ATOM 696 N N . HIS A 1 87 ? -7.785 8.075 14.745 1.00 98.00 87 HIS A N 1
ATOM 697 C CA . HIS A 1 87 ? -8.803 7.031 14.727 1.00 98.00 87 HIS A CA 1
ATOM 698 C C . HIS A 1 87 ? -8.265 5.690 15.219 1.00 98.00 87 HIS A C 1
ATOM 700 O O . HIS A 1 87 ? -7.122 5.323 14.976 1.00 98.00 87 HIS A O 1
ATOM 706 N N . SER A 1 88 ? -9.132 4.905 15.860 1.00 97.00 88 SER A N 1
ATOM 707 C CA . SER A 1 88 ? -8.813 3.536 16.263 1.00 97.00 88 SER A CA 1
ATOM 708 C C . SER A 1 88 ? -9.314 2.540 15.221 1.00 97.00 88 SER A C 1
ATOM 710 O O . SER A 1 88 ? -10.519 2.442 14.965 1.00 97.00 88 SER A O 1
ATOM 712 N N . TYR A 1 89 ? -8.380 1.782 14.653 1.00 98.44 89 TYR A N 1
ATOM 713 C CA . TYR A 1 89 ? -8.653 0.690 13.727 1.00 98.44 89 TYR A CA 1
ATOM 714 C C . TYR A 1 89 ? -8.293 -0.647 14.362 1.00 98.44 89 TYR A C 1
ATOM 716 O O . TYR A 1 89 ? -7.285 -0.767 15.059 1.00 98.44 89 TYR A O 1
ATOM 724 N N . ASP A 1 90 ? -9.101 -1.662 14.089 1.00 98.50 90 ASP A N 1
ATOM 725 C CA . ASP A 1 90 ? -8.787 -3.029 14.488 1.00 98.50 90 ASP A CA 1
ATOM 726 C C . ASP A 1 90 ? -7.881 -3.706 13.448 1.00 98.50 90 ASP A C 1
ATOM 728 O O . ASP A 1 90 ? -7.004 -4.498 13.793 1.00 98.50 90 ASP A O 1
ATOM 732 N N . VAL A 1 91 ? -8.047 -3.344 12.169 1.00 98.62 91 VAL A N 1
ATOM 733 C CA . VAL A 1 91 ? -7.243 -3.848 11.049 1.00 98.62 91 VAL A CA 1
ATOM 734 C C . VAL A 1 91 ? -6.730 -2.689 10.200 1.00 98.62 91 VAL A C 1
ATOM 736 O O . VAL A 1 91 ? -7.498 -1.799 9.836 1.00 98.62 91 VAL A O 1
ATOM 739 N N . VAL A 1 92 ? -5.448 -2.731 9.833 1.00 98.81 92 VAL A N 1
ATOM 740 C CA . VAL A 1 92 ? -4.843 -1.845 8.831 1.00 98.81 92 VAL A CA 1
ATOM 741 C C . VAL A 1 92 ? -4.354 -2.692 7.656 1.00 98.81 92 VAL A C 1
ATOM 743 O O . VAL A 1 92 ? -3.350 -3.397 7.752 1.00 98.81 92 VAL A O 1
ATOM 746 N N . GLY A 1 93 ? -5.090 -2.638 6.550 1.00 98.62 93 GLY A N 1
ATOM 747 C CA . GLY A 1 93 ? -4.764 -3.280 5.283 1.00 98.62 93 GLY A CA 1
ATOM 748 C C . GLY A 1 93 ? -3.904 -2.377 4.401 1.00 98.62 93 GLY A C 1
ATOM 749 O O . GLY A 1 93 ? -4.354 -1.306 3.998 1.00 98.62 93 GLY A O 1
ATOM 750 N N . ILE A 1 94 ? -2.690 -2.817 4.070 1.00 98.69 94 ILE A N 1
ATOM 751 C CA . ILE A 1 94 ? -1.736 -2.089 3.224 1.00 98.69 94 ILE A CA 1
ATOM 752 C C . ILE A 1 94 ? -1.552 -2.861 1.919 1.00 98.69 94 ILE A C 1
ATOM 754 O O . ILE A 1 94 ? -1.111 -4.007 1.937 1.00 98.69 94 ILE A O 1
ATOM 758 N N . SER A 1 95 ? -1.853 -2.233 0.782 1.00 97.81 95 SER A N 1
ATOM 759 C CA . SER A 1 95 ? -1.619 -2.824 -0.540 1.00 97.81 95 SER A CA 1
ATOM 760 C C . SER A 1 95 ? -0.474 -2.134 -1.273 1.00 97.81 95 SER A C 1
ATOM 762 O O . SER A 1 95 ? -0.416 -0.905 -1.357 1.00 97.81 95 SER A O 1
ATOM 764 N N . GLY A 1 96 ? 0.407 -2.936 -1.869 1.00 94.25 96 GLY A N 1
ATOM 765 C CA . GLY A 1 96 ? 1.523 -2.455 -2.678 1.00 94.25 96 GLY A CA 1
ATOM 766 C C . GLY A 1 96 ? 1.928 -3.437 -3.772 1.00 94.25 96 GLY A C 1
ATOM 767 O O . GLY A 1 96 ? 1.489 -4.587 -3.817 1.00 94.25 96 GLY A O 1
ATOM 768 N N . ILE A 1 97 ? 2.791 -2.970 -4.667 1.00 92.00 97 ILE A N 1
ATOM 769 C CA . ILE A 1 97 ? 3.498 -3.811 -5.642 1.00 92.00 97 ILE A CA 1
ATOM 770 C C . ILE A 1 97 ? 4.925 -4.097 -5.160 1.00 92.00 97 ILE A C 1
ATOM 772 O O . ILE A 1 97 ? 5.401 -3.456 -4.227 1.00 92.00 97 ILE A O 1
ATOM 776 N N . ILE A 1 98 ? 5.626 -5.038 -5.799 1.00 91.44 98 ILE A N 1
ATOM 777 C CA . ILE A 1 98 ? 6.964 -5.510 -5.382 1.00 91.44 98 ILE A CA 1
ATOM 778 C C . ILE A 1 98 ? 7.947 -4.348 -5.140 1.00 91.44 98 ILE A C 1
ATOM 780 O O . ILE A 1 98 ? 8.587 -4.271 -4.095 1.00 91.44 98 ILE A O 1
ATOM 784 N N . VAL A 1 99 ? 7.995 -3.377 -6.056 1.00 89.38 99 VAL A N 1
ATOM 785 C CA . VAL A 1 99 ? 8.860 -2.180 -5.966 1.00 89.38 99 VAL A CA 1
ATOM 786 C C . VAL A 1 99 ? 8.486 -1.212 -4.832 1.00 89.38 99 VAL A C 1
ATOM 788 O O . VAL A 1 99 ? 9.178 -0.224 -4.606 1.00 89.38 99 VAL A O 1
ATOM 791 N N . ASN A 1 100 ? 7.388 -1.455 -4.113 1.00 92.00 100 ASN A N 1
ATOM 792 C CA . ASN A 1 100 ? 6.969 -0.673 -2.949 1.00 92.00 100 ASN A CA 1
ATOM 793 C C . ASN A 1 100 ? 7.378 -1.292 -1.614 1.00 92.00 100 ASN A C 1
ATOM 795 O O . ASN A 1 100 ? 6.993 -0.751 -0.580 1.00 92.00 100 ASN A O 1
ATOM 799 N N . TYR A 1 101 ? 8.153 -2.379 -1.611 1.00 93.62 101 TYR A N 1
ATOM 800 C CA . TYR A 1 101 ? 8.560 -3.074 -0.388 1.00 93.62 101 TYR A CA 1
ATOM 801 C C . TYR A 1 101 ? 9.077 -2.128 0.710 1.00 93.62 101 TYR A C 1
ATOM 803 O O . TYR A 1 101 ? 8.609 -2.193 1.845 1.00 93.62 101 TYR A O 1
ATOM 811 N N . GLY A 1 102 ? 9.966 -1.185 0.366 1.00 94.31 102 GLY A N 1
ATOM 812 C CA . GLY A 1 102 ? 10.501 -0.206 1.321 1.00 94.31 102 GLY A CA 1
ATOM 813 C C . GLY A 1 102 ? 9.419 0.651 1.987 1.00 94.31 102 GLY A C 1
ATOM 814 O O . GLY A 1 102 ? 9.446 0.850 3.201 1.00 94.31 102 GLY A O 1
ATOM 815 N N . LYS A 1 103 ? 8.416 1.086 1.216 1.00 96.06 103 LYS A N 1
ATOM 816 C CA . LYS A 1 103 ? 7.267 1.847 1.728 1.00 96.06 103 LYS A CA 1
ATOM 817 C C . LYS A 1 103 ? 6.337 0.992 2.579 1.00 96.06 103 LYS A C 1
ATOM 819 O O . LYS A 1 103 ? 5.879 1.465 3.611 1.00 96.06 103 LYS A O 1
ATOM 824 N N . VAL A 1 104 ? 6.075 -0.254 2.177 1.00 97.81 104 VAL A N 1
ATOM 825 C CA . VAL A 1 104 ? 5.256 -1.190 2.969 1.00 97.81 104 VAL A CA 1
ATOM 826 C C . VAL A 1 104 ? 5.913 -1.442 4.323 1.00 97.81 104 VAL A C 1
ATOM 828 O O . VAL A 1 104 ? 5.247 -1.298 5.342 1.00 97.81 104 VAL A O 1
ATOM 831 N N . ARG A 1 105 ? 7.225 -1.711 4.349 1.00 97.31 105 ARG A N 1
ATOM 832 C CA . ARG A 1 105 ? 7.999 -1.872 5.588 1.00 97.31 105 ARG A CA 1
ATOM 833 C C . ARG A 1 105 ? 7.888 -0.650 6.497 1.00 97.31 105 ARG A C 1
ATOM 835 O O . ARG A 1 105 ? 7.612 -0.794 7.684 1.00 97.31 105 ARG A O 1
ATOM 842 N N . GLU A 1 106 ? 8.070 0.550 5.949 1.00 98.06 106 GLU A N 1
ATOM 843 C CA . GLU A 1 106 ? 7.933 1.778 6.739 1.00 98.06 106 GLU A CA 1
ATOM 844 C C . GLU A 1 106 ? 6.503 1.964 7.261 1.00 98.06 106 GLU A C 1
ATOM 846 O O . GLU A 1 106 ? 6.307 2.335 8.415 1.00 98.06 106 GLU A O 1
ATOM 851 N N . MET A 1 107 ? 5.485 1.664 6.454 1.00 98.69 107 MET A N 1
ATOM 852 C CA . MET A 1 107 ? 4.097 1.744 6.906 1.00 98.69 107 MET A CA 1
ATOM 853 C C . MET A 1 107 ? 3.781 0.720 7.996 1.00 98.69 107 MET A C 1
ATOM 855 O O . MET A 1 107 ? 3.125 1.094 8.962 1.00 98.69 107 MET A O 1
ATOM 859 N N . CYS A 1 108 ? 4.284 -0.516 7.910 1.00 98.56 108 CYS A N 1
ATOM 860 C CA . CYS A 1 108 ? 4.169 -1.497 8.993 1.00 98.56 108 CYS A CA 1
ATOM 861 C C . CYS A 1 108 ? 4.781 -0.952 10.292 1.00 98.56 108 CYS A C 1
ATOM 863 O O . CYS A 1 108 ? 4.114 -0.947 11.329 1.00 98.56 108 CYS A O 1
ATOM 865 N N . ARG A 1 109 ? 5.997 -0.390 10.228 1.00 98.56 109 ARG A N 1
ATOM 866 C CA . ARG A 1 109 ? 6.654 0.254 11.378 1.00 98.56 109 ARG A CA 1
ATOM 867 C C . ARG A 1 109 ? 5.813 1.399 11.959 1.00 98.56 109 ARG A C 1
ATOM 869 O O . ARG A 1 109 ? 5.671 1.496 13.176 1.00 98.56 109 ARG A O 1
ATOM 876 N N . LEU A 1 110 ? 5.234 2.250 11.109 1.00 98.75 110 LEU A N 1
ATOM 877 C CA . LEU A 1 110 ? 4.370 3.359 11.534 1.00 98.75 110 LEU A CA 1
ATOM 878 C C . LEU A 1 110 ? 3.061 2.878 12.171 1.00 98.75 110 LEU A C 1
ATOM 880 O O . LEU A 1 110 ? 2.632 3.465 13.162 1.00 98.75 110 LEU A O 1
ATOM 884 N N . VAL A 1 111 ? 2.450 1.803 11.660 1.00 98.75 111 VAL A N 1
ATOM 885 C CA . VAL A 1 111 ? 1.277 1.192 12.305 1.00 98.75 111 VAL A CA 1
ATOM 886 C C . VAL A 1 111 ? 1.652 0.655 13.680 1.00 98.75 111 VAL A C 1
ATOM 888 O O . VAL A 1 111 ? 0.945 0.938 14.639 1.00 98.75 111 VAL A O 1
ATOM 891 N N . ARG A 1 112 ? 2.787 -0.040 13.821 1.00 98.31 112 ARG A N 1
ATOM 892 C CA . ARG A 1 112 ? 3.258 -0.510 15.136 1.00 98.31 112 ARG A CA 1
ATOM 893 C C . ARG A 1 112 ? 3.520 0.635 16.115 1.00 98.31 112 ARG A C 1
ATOM 895 O O . ARG A 1 112 ? 3.258 0.474 17.299 1.00 98.31 112 ARG A O 1
ATOM 902 N N . LEU A 1 113 ? 4.004 1.778 15.629 1.00 98.62 113 LEU A N 1
ATOM 903 C CA . LEU A 1 113 ? 4.281 2.950 16.460 1.00 98.62 113 LEU A CA 1
ATOM 904 C C . LEU A 1 113 ? 3.008 3.689 16.902 1.00 98.62 113 LEU A C 1
ATOM 906 O O . LEU A 1 113 ? 2.909 4.095 18.055 1.00 98.62 113 LEU A O 1
ATOM 910 N N . HIS A 1 114 ? 2.061 3.906 15.989 1.00 98.69 114 HIS A N 1
ATOM 911 C CA . HIS A 1 114 ? 0.912 4.791 16.227 1.00 98.69 114 HIS A CA 1
ATOM 912 C C . HIS A 1 114 ? -0.402 4.059 16.503 1.00 98.69 114 HIS A C 1
ATOM 914 O O . HIS A 1 114 ? -1.326 4.657 17.038 1.00 98.69 114 HIS A O 1
ATOM 920 N N . SER A 1 115 ? -0.489 2.781 16.146 1.00 98.19 115 SER A N 1
ATOM 921 C CA . SER A 1 115 ? -1.684 1.951 16.287 1.00 98.19 115 SER A CA 1
ATOM 922 C C . SER A 1 115 ? -1.296 0.503 16.647 1.00 98.19 115 SER A C 1
ATOM 924 O O . SER A 1 115 ? -1.636 -0.432 15.915 1.00 98.19 115 SER A O 1
ATOM 926 N N . PRO A 1 116 ? -0.543 0.289 17.750 1.00 98.06 116 PRO A N 1
ATOM 927 C CA . PRO A 1 116 ? 0.045 -1.010 18.100 1.00 98.06 116 PRO A CA 1
ATOM 928 C C . PRO A 1 116 ? -0.989 -2.126 18.284 1.00 98.06 116 PRO A C 1
ATOM 930 O O . PRO A 1 116 ? -0.669 -3.295 18.080 1.00 98.06 116 PRO A O 1
ATOM 933 N N . GLN A 1 117 ? -2.226 -1.774 18.641 1.00 97.31 117 GLN A N 1
ATOM 934 C CA . GLN A 1 117 ? -3.334 -2.712 18.803 1.00 97.31 117 GLN A CA 1
ATOM 935 C C . GLN A 1 117 ? -3.897 -3.239 17.474 1.00 97.31 117 GLN A C 1
ATOM 937 O O . GLN A 1 117 ? -4.620 -4.234 17.472 1.00 97.31 117 GLN A O 1
ATOM 942 N N . SER A 1 118 ? -3.617 -2.575 16.347 1.00 98.50 118 SER A N 1
ATOM 943 C CA . SER A 1 118 ? -4.149 -2.984 15.048 1.00 98.50 118 SER A CA 1
ATOM 944 C C . SER A 1 118 ? -3.442 -4.224 14.504 1.00 98.50 118 SER A C 1
ATOM 946 O O . SER A 1 118 ? -2.211 -4.335 14.501 1.00 98.50 118 SER A O 1
ATOM 948 N N . THR A 1 119 ? -4.229 -5.123 13.920 1.00 98.50 119 THR A N 1
ATOM 949 C CA . THR A 1 119 ? -3.700 -6.185 13.064 1.00 98.50 119 THR A CA 1
ATOM 950 C C . THR A 1 119 ? -3.302 -5.586 11.719 1.00 98.50 119 THR A C 1
ATOM 952 O O . THR A 1 119 ? -4.116 -4.954 11.047 1.00 98.50 119 THR A O 1
ATOM 955 N N . VAL A 1 120 ? -2.047 -5.775 11.316 1.00 98.50 120 VAL A N 1
ATOM 956 C CA . VAL A 1 120 ? -1.566 -5.355 9.994 1.00 98.50 120 VAL A CA 1
ATOM 957 C C . VAL A 1 120 ? -1.809 -6.487 9.006 1.00 98.50 120 VAL A C 1
ATOM 959 O O . VAL A 1 120 ? -1.434 -7.625 9.273 1.00 98.50 120 VAL A O 1
ATOM 962 N N . VAL A 1 121 ? -2.413 -6.170 7.863 1.00 98.38 121 VAL A N 1
ATOM 963 C CA . VAL A 1 121 ? -2.597 -7.107 6.750 1.00 98.38 121 VAL A CA 1
ATOM 964 C C . VAL A 1 121 ? -1.914 -6.523 5.521 1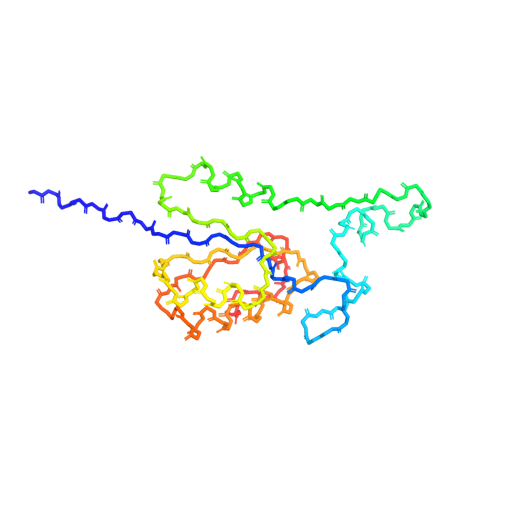.00 98.38 121 VAL A C 1
ATOM 966 O O . VAL A 1 121 ? -2.300 -5.460 5.040 1.00 98.38 121 VAL A O 1
ATOM 969 N N . VAL A 1 122 ? -0.897 -7.210 5.006 1.00 98.31 122 VAL A N 1
ATOM 970 C CA . VAL A 1 122 ? -0.204 -6.806 3.777 1.00 98.31 122 VAL A CA 1
ATOM 971 C C . VAL A 1 122 ? -0.802 -7.562 2.594 1.00 98.31 122 VAL A C 1
ATOM 973 O O . VAL A 1 122 ? -0.916 -8.784 2.627 1.00 98.31 122 VAL A O 1
ATOM 976 N N . GLY A 1 123 ? -1.190 -6.828 1.552 1.00 97.25 123 GLY A N 1
ATOM 977 C CA . GLY A 1 123 ? -1.784 -7.363 0.330 1.00 97.25 123 GLY A CA 1
ATOM 978 C C . GLY A 1 123 ? -1.184 -6.766 -0.945 1.00 97.25 123 GLY A C 1
ATOM 979 O O . GLY A 1 123 ? -0.282 -5.926 -0.917 1.00 97.25 123 GLY A O 1
ATOM 980 N N . GLY A 1 124 ? -1.719 -7.190 -2.090 1.00 95.12 124 GLY A N 1
ATOM 981 C CA . GLY A 1 124 ? -1.211 -6.808 -3.409 1.00 95.12 124 GLY A CA 1
ATOM 982 C C . GLY A 1 124 ? 0.024 -7.613 -3.826 1.00 95.12 124 GLY A C 1
ATOM 983 O O . GLY A 1 124 ? 0.445 -8.535 -3.141 1.00 95.12 124 GLY A O 1
ATOM 984 N N . HIS A 1 125 ? 0.625 -7.269 -4.964 1.00 94.31 125 HIS A N 1
ATOM 985 C CA . HIS A 1 125 ? 1.725 -8.050 -5.551 1.00 94.31 125 HIS A CA 1
ATOM 986 C C . HIS A 1 125 ? 3.001 -8.072 -4.693 1.00 94.31 125 HIS A C 1
ATOM 988 O O . HIS A 1 125 ? 3.855 -8.931 -4.890 1.00 94.31 125 HIS A O 1
ATOM 994 N N . VAL A 1 126 ? 3.150 -7.146 -3.739 1.00 94.94 126 VAL A N 1
ATOM 995 C CA . VAL A 1 126 ? 4.279 -7.146 -2.794 1.00 94.94 126 VAL A CA 1
ATOM 996 C C . VAL A 1 126 ? 4.325 -8.413 -1.927 1.00 94.94 126 VAL A C 1
ATOM 998 O O . VAL A 1 126 ? 5.397 -8.769 -1.449 1.00 94.94 126 VAL A O 1
ATOM 1001 N N . THR A 1 127 ? 3.210 -9.138 -1.767 1.00 97.12 127 THR A N 1
ATOM 1002 C CA . THR A 1 127 ? 3.171 -10.388 -0.987 1.00 97.12 127 THR A CA 1
ATOM 1003 C C . THR A 1 127 ? 3.972 -11.525 -1.620 1.00 97.12 127 THR A C 1
ATOM 1005 O O . THR A 1 127 ? 4.230 -12.524 -0.960 1.00 97.12 127 THR A O 1
ATOM 1008 N N . ALA A 1 128 ? 4.386 -11.385 -2.882 1.00 96.44 128 ALA A N 1
ATOM 1009 C CA . ALA A 1 128 ? 5.292 -12.326 -3.533 1.00 96.44 128 ALA A CA 1
ATOM 1010 C C . ALA A 1 128 ? 6.760 -12.161 -3.085 1.00 96.44 128 ALA A C 1
ATOM 1012 O O . ALA A 1 128 ? 7.596 -12.994 -3.430 1.00 96.44 128 ALA A O 1
ATOM 1013 N N . VAL A 1 129 ? 7.100 -11.094 -2.349 1.00 95.94 129 VAL A N 1
ATOM 1014 C CA . VAL A 1 129 ? 8.457 -10.880 -1.830 1.00 95.94 129 VAL A CA 1
ATOM 1015 C C . VAL A 1 129 ? 8.734 -11.876 -0.693 1.00 95.94 129 VAL A C 1
ATOM 1017 O O . VAL A 1 129 ? 7.992 -11.884 0.290 1.00 95.94 129 VAL A O 1
ATOM 1020 N N . PRO A 1 130 ? 9.802 -12.694 -0.768 1.00 95.94 130 PRO A N 1
ATOM 1021 C CA . PRO A 1 130 ? 10.141 -13.623 0.306 1.00 95.94 130 PRO A CA 1
ATOM 1022 C C . PRO A 1 130 ? 10.366 -12.909 1.646 1.00 95.94 130 PRO A C 1
ATOM 1024 O O . PRO A 1 130 ? 11.136 -11.952 1.722 1.00 95.94 130 PRO A O 1
ATOM 1027 N N . GLY A 1 131 ? 9.735 -13.399 2.716 1.00 93.62 131 GLY A N 1
ATOM 1028 C CA . GLY A 1 131 ? 9.886 -12.842 4.062 1.00 93.62 131 GLY A CA 1
ATOM 1029 C C . GLY A 1 131 ? 9.003 -11.634 4.376 1.00 93.62 131 GLY A C 1
ATOM 1030 O O . GLY A 1 131 ? 9.201 -11.014 5.420 1.00 93.62 131 GLY A O 1
ATOM 1031 N N . ILE A 1 132 ? 8.047 -11.291 3.504 1.00 94.25 132 ILE A N 1
ATOM 1032 C CA . ILE A 1 132 ? 7.094 -10.188 3.705 1.00 94.25 132 ILE A CA 1
ATOM 1033 C C . ILE A 1 132 ? 6.293 -10.316 5.011 1.00 94.25 132 ILE A C 1
ATOM 1035 O O . ILE A 1 132 ? 5.919 -9.314 5.612 1.00 94.25 132 ILE A O 1
ATOM 1039 N N . GLU A 1 133 ? 6.065 -11.539 5.483 1.00 92.06 133 GLU A N 1
ATOM 1040 C CA . GLU A 1 133 ? 5.347 -11.849 6.718 1.00 92.06 133 GLU A CA 1
ATOM 1041 C C . GLU A 1 133 ? 6.090 -11.420 7.993 1.00 92.06 133 GLU A C 1
ATOM 1043 O O . GLU A 1 133 ? 5.498 -11.412 9.070 1.00 92.06 133 GLU A O 1
ATOM 1048 N N . ARG A 1 134 ? 7.377 -11.060 7.880 1.00 92.81 134 ARG A N 1
ATOM 1049 C CA . ARG A 1 134 ? 8.226 -10.612 8.997 1.00 92.81 134 ARG A CA 1
ATOM 1050 C C . ARG A 1 134 ? 8.315 -9.085 9.138 1.00 92.81 134 ARG A C 1
ATOM 1052 O O . ARG A 1 134 ? 9.122 -8.615 9.939 1.00 92.81 134 ARG A O 1
ATOM 1059 N N . LEU A 1 135 ? 7.558 -8.330 8.334 1.00 90.50 135 LEU A N 1
ATOM 1060 C CA . LEU A 1 135 ? 7.509 -6.861 8.376 1.00 90.50 135 LEU A CA 1
ATOM 1061 C C . LEU A 1 135 ? 6.808 -6.287 9.616 1.00 90.50 135 LEU A C 1
ATOM 1063 O O . LEU A 1 135 ? 5.877 -6.926 10.156 1.00 90.50 135 LEU A O 1
#

Sequence (135 aa):
MMGAVRKQRVLLTSVFGPFGRDDEFGSRAINPMELYHNQVTRAQGPFSMRMNHRSWGLMLIHANISAPSTLLDFPTRERFIRELQSHSYDVVGISGIIVNYGKVREMCRLVRLHSPQSTVVVGGHVTAVPGIERL

Secondary structure (DSSP, 8-state):
-----PPPPEEEEEPPBP-SS-BTTB-TTT--S-HIIIIISGGGGGGS-------HHHHHHHHH-SS-EEEESS-BHHHHHHHHHHS--SEEEEE--GGGHHHHHHHHHHHHHH-TTSEEEEESGGGGSTTGGG-

pLDDT: mean 92.64, std 8.7, range [44.59, 98.81]